Protein AF-A0A2M7PTM1-F1 (afdb_monomer_lite)

Secondary struc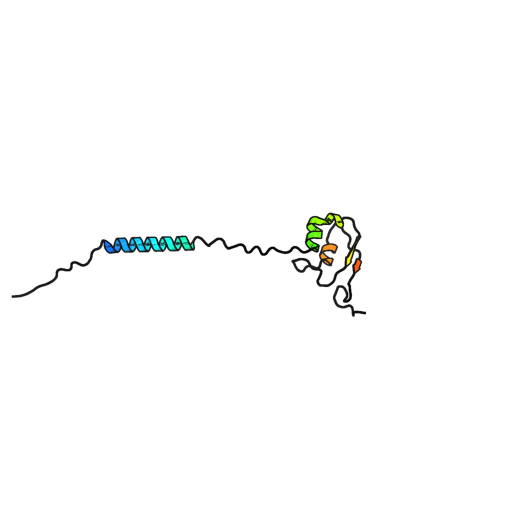ture (DSSP, 8-state):
------------TTHHHHHHHHHHHHHHHHHHHHHS----------PPPPHHHHHHHH-GGGTTT-EEEEE--TT-B-TTS-BHHHHHHH-TT-EEEEEE-SSS-SSS-SPP-

Radius of gyration: 37.97 Å; chains: 1; bounding box: 59×20×124 Å

pLDDT: mean 80.6, std 16.78, range [40.03, 97.44]

Sequence (113 aa):
MINRINYRPWLNPGKNKEKTRRIFCLLALVVVILAFPAAGTCNATAAIKLGNEVLLESYYHLIEGKKVGLVTNQTGVNSRGISFIDILAVTEGTKLVALYAPEHGIDGTARGG

Organism: NCBI:txid1805029

InterPro domains:
  IPR008302 Peptidoglycan beta-N-acetylmuramidase NamZ [PTHR42915] (23-110)
  IPR048502 Peptidoglycan beta-N-acetylmuramidase NamZ, N-terminal [PF07075] (68-111)

Structure (mmCIF, N/CA/C/O backbone):
data_AF-A0A2M7PTM1-F1
#
_entry.id   AF-A0A2M7PTM1-F1
#
loop_
_atom_site.group_PDB
_atom_site.id
_atom_site.type_symbol
_atom_site.label_atom_id
_atom_site.label_alt_id
_atom_site.label_comp_id
_atom_site.label_asym_id
_atom_site.label_entity_id
_atom_site.label_seq_id
_atom_site.pdbx_PDB_ins_code
_atom_site.Cartn_x
_atom_site.Cartn_y
_atom_site.Cartn_z
_atom_site.occupancy
_atom_site.B_iso_or_equiv
_atom_site.auth_seq_id
_atom_site.auth_comp_id
_atom_site.auth_asym_id
_atom_site.auth_atom_id
_atom_site.pdbx_PDB_model_num
ATOM 1 N N . MET A 1 1 ? 42.646 -0.655 99.606 1.00 42.84 1 MET A N 1
ATOM 2 C CA . MET A 1 1 ? 43.445 -0.886 98.386 1.00 42.84 1 MET A CA 1
ATOM 3 C C . MET A 1 1 ? 42.467 -1.148 97.239 1.00 42.84 1 MET A C 1
ATOM 5 O O . MET A 1 1 ? 41.787 -2.153 97.311 1.00 42.84 1 MET A O 1
ATOM 9 N N . ILE A 1 2 ? 42.328 -0.172 96.318 1.00 51.75 2 ILE A N 1
ATOM 10 C CA . ILE A 1 2 ? 42.077 -0.265 94.852 1.00 51.75 2 ILE A CA 1
ATOM 11 C C . ILE A 1 2 ? 40.931 -1.224 94.404 1.00 51.75 2 ILE A C 1
ATOM 13 O O . ILE A 1 2 ? 40.986 -2.408 94.678 1.00 51.75 2 ILE A O 1
ATOM 17 N N . ASN A 1 3 ? 39.887 -0.833 93.655 1.00 40.03 3 ASN A N 1
ATOM 18 C CA . ASN A 1 3 ? 39.985 -0.360 92.269 1.00 40.03 3 ASN A CA 1
ATOM 19 C C . ASN A 1 3 ? 38.624 0.109 91.695 1.00 40.03 3 ASN A C 1
ATOM 21 O O . ASN A 1 3 ? 37.577 -0.421 92.061 1.00 40.03 3 ASN A O 1
ATOM 25 N N . ARG A 1 4 ? 38.682 1.044 90.727 1.00 65.69 4 ARG A N 1
ATOM 26 C CA . ARG A 1 4 ? 37.636 1.367 89.721 1.00 65.69 4 ARG A CA 1
ATOM 27 C C . ARG A 1 4 ? 37.169 0.065 89.031 1.00 65.69 4 ARG A C 1
ATOM 29 O O . ARG A 1 4 ? 37.875 -0.929 89.128 1.00 65.69 4 ARG A O 1
ATOM 36 N N . ILE A 1 5 ? 36.036 -0.065 88.327 1.00 60.38 5 ILE A N 1
ATOM 37 C CA . ILE A 1 5 ? 35.598 0.464 87.003 1.00 60.38 5 ILE A CA 1
ATOM 38 C C . ILE A 1 5 ? 34.200 -0.197 86.792 1.00 60.38 5 ILE A C 1
ATOM 40 O O . ILE A 1 5 ? 34.033 -1.335 87.204 1.00 60.38 5 ILE A O 1
ATOM 44 N N . ASN A 1 6 ? 33.133 0.350 86.200 1.00 49.19 6 ASN A N 1
ATOM 45 C CA . ASN A 1 6 ? 33.005 0.844 84.829 1.00 49.19 6 ASN A CA 1
ATOM 46 C C . ASN A 1 6 ? 31.548 1.344 84.636 1.00 49.19 6 ASN A C 1
ATOM 48 O O . ASN A 1 6 ? 30.623 0.542 84.511 1.00 49.19 6 ASN A O 1
ATOM 52 N N . TYR A 1 7 ? 31.324 2.657 84.592 1.00 53.34 7 TYR A N 1
ATOM 53 C CA . TYR A 1 7 ? 30.070 3.208 84.069 1.00 53.34 7 TYR A CA 1
ATOM 54 C C . TYR A 1 7 ? 30.117 3.109 82.536 1.00 53.34 7 TYR A C 1
ATOM 56 O O . TYR A 1 7 ? 30.994 3.707 81.916 1.00 53.34 7 TYR A O 1
ATOM 64 N N . ARG A 1 8 ? 29.190 2.374 81.905 1.00 61.69 8 ARG A N 1
ATOM 65 C CA . ARG A 1 8 ? 29.013 2.360 80.437 1.00 61.69 8 ARG A CA 1
ATOM 66 C C . ARG A 1 8 ? 27.684 3.023 80.034 1.00 61.69 8 ARG A C 1
ATOM 68 O O . ARG A 1 8 ? 26.682 2.323 79.927 1.00 61.69 8 ARG A O 1
ATOM 75 N N . PRO A 1 9 ? 27.644 4.344 79.766 1.00 58.00 9 PRO A N 1
ATOM 76 C CA . PRO A 1 9 ? 26.401 5.060 79.466 1.00 58.00 9 PRO A CA 1
ATOM 77 C C . PRO A 1 9 ? 26.089 5.172 77.959 1.00 58.00 9 PRO A C 1
ATOM 79 O O . PRO A 1 9 ? 25.642 6.219 77.503 1.00 58.00 9 PRO A O 1
ATOM 82 N N . TRP A 1 10 ? 26.333 4.131 77.149 1.00 62.84 10 TRP A N 1
ATOM 83 C CA . TRP A 1 10 ? 26.278 4.286 75.679 1.00 62.84 10 TRP A CA 1
ATOM 84 C C . TRP A 1 10 ? 25.683 3.118 74.889 1.00 62.84 10 TRP A C 1
ATOM 86 O O . TRP A 1 10 ? 26.154 2.789 73.805 1.00 62.84 10 TRP A O 1
ATOM 96 N N . LEU A 1 11 ? 24.582 2.541 75.360 1.00 61.09 11 LEU A N 1
ATOM 97 C CA . LEU A 1 11 ? 23.672 1.798 74.487 1.00 61.09 11 LEU A CA 1
ATOM 98 C C . LEU A 1 11 ? 22.279 2.365 74.712 1.00 61.09 11 LEU A C 1
ATOM 100 O O . LEU A 1 11 ? 21.579 1.941 75.617 1.00 61.09 11 LEU A O 1
ATOM 104 N N . ASN A 1 12 ? 21.912 3.386 73.934 1.00 58.12 12 ASN A N 1
ATOM 105 C CA . ASN A 1 12 ? 20.543 3.892 73.879 1.00 58.12 12 ASN A CA 1
ATOM 106 C C . ASN A 1 12 ? 19.777 3.055 72.834 1.00 58.12 12 ASN A C 1
ATOM 108 O O . ASN A 1 12 ? 19.891 3.336 71.634 1.00 58.12 12 ASN A O 1
ATOM 112 N N . PRO A 1 13 ? 19.001 2.037 73.256 1.00 59.50 13 PRO A N 1
ATOM 113 C CA . PRO A 1 13 ? 18.286 1.130 72.365 1.00 59.50 13 PRO A CA 1
ATOM 114 C C . PRO A 1 13 ? 17.047 1.786 71.738 1.00 59.50 13 PRO A C 1
ATOM 116 O O . PRO A 1 13 ? 16.234 1.090 71.147 1.00 59.50 13 PRO A O 1
ATOM 119 N N . GLY A 1 14 ? 16.832 3.095 71.909 1.00 59.56 14 GLY A N 1
ATOM 120 C CA . GLY A 1 14 ? 15.774 3.845 71.229 1.00 59.56 14 GLY A CA 1
ATOM 121 C C . GLY A 1 14 ? 16.209 4.377 69.860 1.00 59.56 14 GLY A C 1
ATOM 122 O O . GLY A 1 14 ? 15.410 4.404 68.927 1.00 59.56 14 GLY A O 1
ATOM 123 N N . LYS A 1 15 ? 17.494 4.735 69.701 1.00 60.62 15 LYS A N 1
ATOM 124 C CA . LYS A 1 15 ? 18.022 5.337 68.458 1.00 60.62 15 LYS A CA 1
ATOM 125 C C . LYS A 1 15 ? 18.118 4.347 67.292 1.00 60.62 15 LYS A C 1
ATOM 127 O O . LYS A 1 15 ? 18.069 4.756 66.135 1.00 60.62 15 LYS A O 1
ATOM 132 N N . ASN A 1 16 ? 18.276 3.054 67.576 1.00 62.62 16 ASN A N 1
ATOM 133 C CA . ASN A 1 16 ? 18.351 2.009 66.549 1.00 62.62 16 ASN A CA 1
ATOM 134 C C . ASN A 1 16 ? 16.969 1.716 65.936 1.00 62.62 16 ASN A C 1
ATOM 136 O O . ASN A 1 16 ? 16.875 1.599 64.721 1.00 62.62 16 ASN A O 1
ATOM 140 N N . LYS A 1 17 ? 15.894 1.721 66.735 1.00 67.75 17 LYS A N 1
ATOM 141 C CA . LYS A 1 17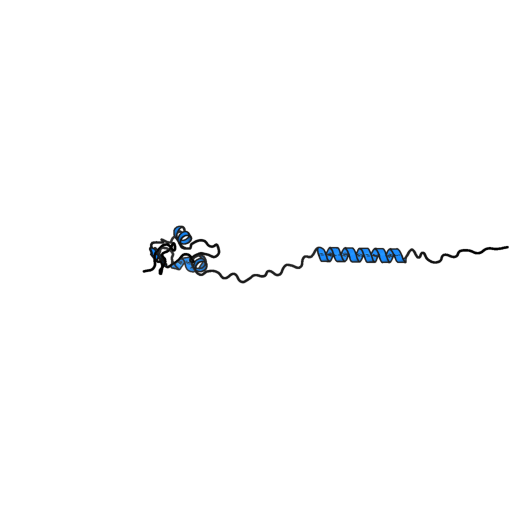 ? 14.519 1.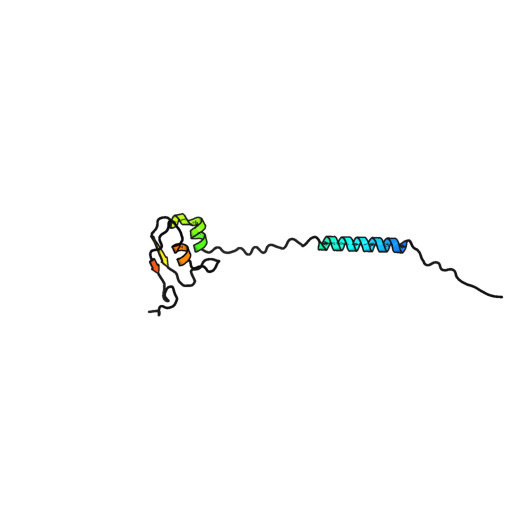474 66.272 1.00 67.75 17 LYS A CA 1
ATOM 142 C C . LYS A 1 17 ? 14.063 2.537 65.275 1.00 67.75 17 LYS A C 1
ATOM 144 O O . LYS A 1 17 ? 13.422 2.220 64.280 1.00 67.75 17 LYS A O 1
ATOM 149 N N . GLU A 1 18 ? 14.429 3.795 65.514 1.00 74.00 18 GLU A N 1
ATOM 150 C CA . GLU A 1 18 ? 14.106 4.902 64.612 1.00 74.00 18 GLU A CA 1
ATOM 151 C C . GLU A 1 18 ? 14.901 4.829 63.299 1.00 74.00 18 GLU A C 1
ATOM 153 O O . GLU A 1 18 ? 14.333 5.021 62.226 1.00 74.00 18 GLU A O 1
ATOM 158 N N . LYS A 1 19 ? 16.191 4.467 63.358 1.00 73.94 19 LYS A N 1
ATOM 159 C CA . LYS A 1 19 ? 17.007 4.224 62.156 1.00 73.94 19 LYS A CA 1
ATOM 160 C C . LYS A 1 19 ? 16.463 3.063 61.324 1.00 73.94 19 LYS A C 1
ATOM 162 O O . LYS A 1 19 ? 16.328 3.214 60.115 1.00 73.94 19 LYS A O 1
ATOM 167 N N . THR A 1 20 ? 16.091 1.949 61.955 1.00 80.06 20 THR A N 1
ATOM 168 C CA . THR A 1 20 ? 15.498 0.792 61.268 1.00 80.06 20 THR A CA 1
ATOM 169 C C . THR A 1 20 ? 14.172 1.153 60.600 1.00 80.06 20 THR A C 1
ATOM 171 O O . THR A 1 20 ? 13.960 0.791 59.447 1.00 80.06 20 THR A O 1
ATOM 174 N N . ARG A 1 21 ? 13.314 1.940 61.267 1.00 81.88 21 ARG A N 1
ATOM 175 C CA . ARG A 1 21 ? 12.061 2.445 60.677 1.00 81.88 21 ARG A CA 1
ATOM 176 C C . ARG A 1 21 ? 12.315 3.347 59.471 1.00 81.88 21 ARG A C 1
ATOM 178 O O . ARG A 1 21 ? 11.659 3.184 58.453 1.00 81.88 21 ARG A O 1
ATOM 185 N N . ARG A 1 22 ? 13.290 4.257 59.556 1.00 83.25 22 ARG A N 1
ATOM 186 C CA . ARG A 1 22 ? 13.666 5.141 58.440 1.00 83.25 22 ARG A CA 1
ATOM 187 C C . ARG A 1 22 ? 14.213 4.354 57.247 1.00 83.25 22 ARG A C 1
ATOM 189 O O . ARG A 1 22 ? 13.811 4.626 56.124 1.00 83.25 22 ARG A O 1
ATOM 196 N N . ILE A 1 23 ? 15.069 3.358 57.487 1.00 87.19 23 ILE A N 1
ATOM 197 C CA . ILE A 1 23 ? 15.600 2.474 56.436 1.00 87.19 23 ILE A CA 1
ATOM 198 C C . ILE A 1 23 ? 14.462 1.700 55.766 1.00 87.19 23 ILE A C 1
ATOM 200 O O . ILE A 1 23 ? 14.397 1.654 54.544 1.00 87.19 23 ILE A O 1
ATOM 204 N N . PHE A 1 24 ? 13.528 1.156 56.549 1.00 87.19 24 PHE A N 1
ATOM 205 C CA . PHE A 1 24 ? 12.373 0.443 56.009 1.00 87.19 24 PHE A CA 1
ATOM 206 C C . PHE A 1 24 ? 11.471 1.356 55.164 1.00 87.19 24 PHE A C 1
ATOM 208 O O . PHE A 1 24 ? 11.074 0.975 54.067 1.00 87.19 24 PHE A O 1
ATOM 215 N N . CYS A 1 25 ? 11.211 2.588 55.618 1.00 85.62 25 CYS A N 1
ATOM 216 C CA . CYS A 1 25 ? 10.450 3.572 54.845 1.00 85.62 25 CYS A CA 1
ATOM 217 C C . CYS A 1 25 ? 11.152 3.967 53.537 1.00 85.62 25 CYS A C 1
ATOM 219 O O . CYS A 1 25 ? 10.492 4.089 52.511 1.00 85.62 25 CYS A O 1
ATOM 221 N N . LEU A 1 26 ? 12.477 4.151 53.553 1.00 88.94 26 LEU A N 1
ATOM 222 C CA . LEU A 1 26 ? 13.245 4.477 52.347 1.00 88.94 26 LEU A CA 1
ATOM 223 C C . LEU A 1 26 ? 13.261 3.312 51.353 1.00 88.94 26 LEU A C 1
ATOM 225 O O . LEU A 1 26 ? 13.090 3.535 50.160 1.00 88.94 26 LEU A O 1
ATOM 229 N N . LEU A 1 27 ? 13.402 2.074 51.833 1.00 89.25 27 LEU A N 1
ATOM 230 C CA . LEU A 1 27 ? 13.319 0.885 50.983 1.00 89.25 27 LEU A CA 1
ATOM 231 C C . LEU A 1 27 ? 11.926 0.732 50.365 1.00 89.25 27 LEU A C 1
ATOM 233 O O . LEU A 1 27 ? 11.819 0.487 49.168 1.00 89.25 27 LEU A O 1
ATOM 237 N N . ALA A 1 28 ? 10.864 0.945 51.145 1.00 86.75 28 ALA A N 1
ATOM 238 C CA . ALA A 1 28 ? 9.497 0.927 50.631 1.00 86.75 28 ALA A CA 1
ATOM 239 C C . ALA A 1 28 ? 9.274 2.014 49.564 1.00 86.75 28 ALA A C 1
ATOM 241 O O . ALA A 1 28 ? 8.676 1.740 48.528 1.00 86.75 28 ALA A O 1
ATOM 242 N N . LEU A 1 29 ? 9.808 3.222 49.770 1.00 86.25 29 LEU A N 1
ATOM 243 C CA . LEU A 1 29 ? 9.723 4.318 48.803 1.00 86.25 29 LEU A CA 1
ATOM 244 C C . LEU A 1 29 ? 10.455 3.992 47.489 1.00 86.25 29 LEU A C 1
ATOM 246 O O . LEU A 1 29 ? 9.928 4.254 46.412 1.00 86.25 29 LEU A O 1
ATOM 250 N N . VAL A 1 30 ? 11.638 3.377 47.563 1.00 86.75 30 VAL A N 1
ATOM 251 C CA . VAL A 1 30 ? 12.391 2.935 46.377 1.00 86.75 30 VAL A CA 1
ATOM 252 C C . VAL A 1 30 ? 11.631 1.848 45.612 1.00 86.75 30 VAL A C 1
ATOM 254 O O . VAL A 1 30 ? 11.546 1.918 44.390 1.00 86.75 30 VAL A O 1
ATOM 257 N N . VAL A 1 31 ? 11.020 0.883 46.309 1.00 87.31 31 VAL A N 1
ATOM 258 C CA . VAL A 1 31 ? 10.183 -0.154 45.678 1.00 87.31 31 VAL A CA 1
ATOM 259 C C . VAL A 1 31 ? 8.977 0.461 44.966 1.00 87.31 31 VAL A C 1
ATOM 261 O O . VAL A 1 31 ? 8.662 0.054 43.852 1.00 87.31 31 VAL A O 1
ATOM 264 N N . VAL A 1 32 ? 8.339 1.475 45.561 1.00 84.38 32 VAL A N 1
ATOM 265 C CA . VAL A 1 32 ? 7.234 2.204 44.921 1.00 84.38 32 VAL A CA 1
ATOM 266 C C . VAL A 1 32 ? 7.712 2.910 43.652 1.00 84.38 32 VAL A C 1
ATOM 268 O O . VAL A 1 32 ? 7.070 2.775 42.620 1.00 84.38 32 VAL A O 1
ATOM 271 N N . ILE A 1 33 ? 8.859 3.594 43.680 1.00 79.88 33 ILE A N 1
ATOM 272 C CA . ILE A 1 33 ? 9.405 4.285 42.497 1.00 79.88 33 ILE A CA 1
ATOM 273 C C . ILE A 1 33 ? 9.746 3.294 41.369 1.00 79.88 33 ILE A C 1
ATOM 275 O O . ILE A 1 33 ? 9.510 3.597 40.204 1.00 79.88 33 ILE A O 1
ATOM 279 N N . LEU A 1 34 ? 10.245 2.097 41.697 1.00 79.06 34 LEU A N 1
ATOM 280 C CA . LEU A 1 34 ? 10.537 1.051 40.707 1.00 79.06 34 LEU A CA 1
ATOM 281 C C . LEU A 1 34 ? 9.278 0.365 40.146 1.00 79.06 34 LEU A C 1
ATOM 283 O O . LEU A 1 34 ? 9.328 -0.180 39.046 1.00 79.06 34 LEU A O 1
ATOM 287 N N . ALA A 1 35 ? 8.158 0.386 40.873 1.00 80.75 35 ALA A N 1
ATOM 288 C CA . ALA A 1 35 ? 6.897 -0.219 40.439 1.00 80.75 35 ALA A CA 1
ATOM 289 C C . ALA A 1 35 ? 6.108 0.646 39.438 1.00 80.75 35 ALA A C 1
ATOM 291 O O . ALA A 1 35 ? 5.176 0.147 38.808 1.00 80.75 35 ALA A O 1
ATOM 292 N N . PHE A 1 36 ? 6.479 1.918 39.265 1.00 77.75 36 PHE A N 1
ATOM 293 C CA . PHE A 1 36 ? 5.888 2.813 38.271 1.00 77.75 36 PHE A CA 1
ATOM 294 C C . PHE A 1 36 ? 6.894 3.073 37.145 1.00 77.75 36 PHE A C 1
ATOM 296 O O . PHE A 1 36 ? 7.641 4.053 37.213 1.00 77.75 36 PHE A O 1
ATOM 303 N N . PRO A 1 37 ? 6.940 2.238 36.086 1.00 69.69 37 PRO A N 1
ATOM 304 C CA . PRO A 1 37 ? 7.668 2.629 34.893 1.00 69.69 37 PRO A CA 1
ATOM 305 C C . PRO A 1 37 ? 6.995 3.901 34.372 1.00 69.69 37 PRO A C 1
ATOM 307 O O . PRO A 1 37 ? 5.779 3.927 34.169 1.00 69.69 37 PRO A O 1
ATOM 310 N N . ALA A 1 38 ? 7.769 4.976 34.209 1.00 69.62 38 ALA A N 1
ATOM 311 C CA . ALA A 1 38 ? 7.292 6.171 33.531 1.00 69.62 38 ALA A CA 1
ATOM 312 C C . ALA A 1 38 ? 6.691 5.724 32.197 1.00 69.62 38 ALA A C 1
ATOM 314 O O . ALA A 1 38 ? 7.374 5.056 31.417 1.00 69.62 38 ALA A O 1
ATOM 315 N N . ALA A 1 39 ? 5.402 6.010 31.988 1.00 67.31 39 ALA A N 1
ATOM 316 C CA . ALA A 1 39 ? 4.705 5.682 30.756 1.00 67.31 39 ALA A CA 1
ATOM 317 C C . ALA A 1 39 ? 5.573 6.164 29.591 1.00 67.31 39 ALA A C 1
ATOM 319 O O . ALA A 1 39 ? 5.828 7.362 29.458 1.00 67.31 39 ALA A O 1
ATOM 320 N N . GLY A 1 40 ? 6.114 5.207 28.833 1.00 64.50 40 GLY A N 1
ATOM 321 C CA . GLY A 1 40 ? 7.036 5.490 27.748 1.00 64.50 40 GLY A CA 1
ATOM 322 C C . GLY A 1 40 ? 6.402 6.517 26.826 1.00 64.50 40 GLY A C 1
ATOM 323 O O . GLY A 1 40 ? 5.248 6.370 26.421 1.00 64.50 40 GLY A O 1
ATOM 324 N N . THR A 1 41 ? 7.144 7.576 26.521 1.00 64.88 41 THR A N 1
ATOM 325 C CA . THR A 1 41 ? 6.767 8.515 25.473 1.00 64.88 41 THR A CA 1
ATOM 326 C C . THR A 1 41 ? 6.539 7.705 24.205 1.00 64.88 41 THR A C 1
ATOM 328 O O . THR A 1 41 ? 7.480 7.129 23.654 1.00 64.88 41 THR A O 1
ATOM 331 N N . CYS A 1 42 ? 5.287 7.616 23.761 1.00 63.50 42 CYS A N 1
ATOM 332 C CA . CYS A 1 42 ? 4.988 7.121 22.434 1.00 63.50 42 CYS A CA 1
ATOM 333 C C . CYS A 1 42 ? 5.576 8.139 21.455 1.00 63.50 42 CYS A C 1
ATOM 335 O O . CYS A 1 42 ? 4.980 9.171 21.164 1.00 63.50 42 CYS A O 1
ATOM 337 N N . ASN A 1 43 ? 6.782 7.866 20.960 1.00 63.88 43 ASN A N 1
ATOM 338 C CA . ASN A 1 43 ? 7.269 8.505 19.750 1.00 63.88 43 ASN A CA 1
ATOM 339 C C . ASN A 1 43 ? 6.427 7.951 18.601 1.00 63.88 43 ASN A C 1
ATOM 341 O O . ASN A 1 43 ? 6.846 7.048 17.883 1.00 63.88 43 ASN A O 1
ATOM 345 N N . ALA A 1 44 ? 5.203 8.459 18.466 1.00 65.06 44 ALA A N 1
ATOM 346 C CA . ALA A 1 44 ? 4.432 8.326 17.250 1.00 65.06 44 ALA A CA 1
ATOM 347 C C . ALA A 1 44 ? 5.122 9.211 16.210 1.00 65.06 44 ALA A C 1
ATOM 349 O O . ALA A 1 44 ? 4.739 10.357 15.983 1.00 65.06 44 ALA A O 1
ATOM 350 N N . THR A 1 45 ? 6.202 8.704 15.614 1.00 67.88 45 THR A N 1
ATOM 351 C CA . THR A 1 45 ? 6.656 9.200 14.320 1.00 67.88 45 THR A CA 1
ATOM 352 C C . THR A 1 45 ? 5.440 9.136 13.412 1.00 67.88 45 THR A C 1
ATOM 354 O O . THR A 1 45 ? 4.900 8.053 13.189 1.00 67.88 45 THR A O 1
ATOM 357 N N . ALA A 1 46 ? 4.950 10.296 12.972 1.00 69.62 46 ALA A N 1
ATOM 358 C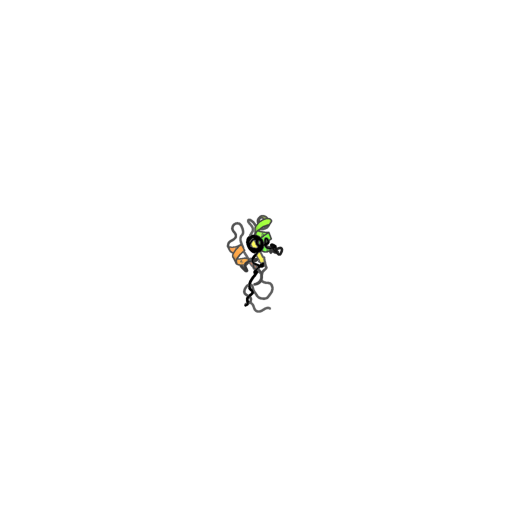 CA . ALA A 1 46 ? 3.809 10.372 12.075 1.00 69.62 46 ALA A CA 1
ATOM 359 C C . ALA A 1 46 ? 4.130 9.525 10.838 1.00 69.62 46 ALA A C 1
ATOM 361 O O . ALA A 1 46 ? 4.964 9.903 10.014 1.00 69.62 46 ALA A O 1
ATOM 362 N N . ALA A 1 47 ? 3.544 8.330 10.771 1.00 82.75 47 ALA A N 1
ATOM 363 C CA . ALA A 1 47 ? 3.796 7.401 9.690 1.00 82.75 47 ALA A CA 1
ATOM 364 C C . ALA A 1 47 ? 3.191 8.003 8.423 1.00 82.75 47 ALA A C 1
ATOM 366 O O . ALA A 1 47 ? 1.982 8.230 8.347 1.00 82.75 47 ALA A O 1
ATOM 367 N N . ILE A 1 48 ? 4.041 8.309 7.446 1.00 90.06 48 ILE A N 1
ATOM 368 C CA . ILE A 1 48 ? 3.577 8.760 6.140 1.00 90.06 48 ILE A CA 1
ATOM 369 C C . ILE A 1 48 ? 2.897 7.580 5.459 1.00 90.06 48 ILE A C 1
ATOM 371 O O . ILE A 1 48 ? 3.490 6.512 5.310 1.00 90.06 48 ILE A O 1
ATOM 375 N N . LYS A 1 49 ? 1.653 7.790 5.037 1.00 93.31 49 LYS A N 1
ATOM 376 C CA . LYS A 1 49 ? 0.907 6.819 4.247 1.00 93.31 49 LYS A CA 1
ATOM 377 C C . LYS A 1 49 ? 1.190 7.034 2.770 1.00 93.31 49 LYS A C 1
ATOM 379 O O . LYS A 1 49 ? 1.151 8.169 2.292 1.00 93.31 49 LYS A O 1
ATOM 384 N N . LEU A 1 50 ? 1.477 5.956 2.050 1.00 96.06 50 LEU A N 1
ATOM 385 C CA . LEU A 1 50 ? 1.801 6.048 0.633 1.00 96.06 50 LEU A CA 1
ATOM 386 C C . LEU A 1 50 ? 0.538 6.291 -0.200 1.00 96.06 50 LEU A C 1
ATOM 388 O O . LEU A 1 50 ? -0.564 5.872 0.156 1.00 96.06 50 LEU A O 1
ATOM 392 N N . GLY A 1 51 ? 0.697 6.951 -1.349 1.00 96.69 51 GLY A N 1
ATOM 393 C CA . GLY A 1 51 ? -0.431 7.283 -2.224 1.00 96.69 51 GLY A CA 1
ATOM 394 C C . GLY A 1 51 ? -1.195 6.054 -2.727 1.00 96.69 51 GLY A C 1
ATOM 395 O O . GLY A 1 51 ? -2.412 6.107 -2.869 1.00 96.69 51 GLY A O 1
ATOM 396 N N . ASN A 1 52 ? -0.509 4.929 -2.932 1.00 96.56 52 ASN A N 1
ATOM 397 C CA . ASN A 1 52 ? -1.129 3.666 -3.336 1.00 96.56 52 ASN A CA 1
ATOM 398 C C . ASN A 1 52 ? -2.007 3.045 -2.229 1.00 96.56 52 ASN A C 1
ATOM 400 O O . ASN A 1 52 ? -3.047 2.461 -2.521 1.00 96.56 52 ASN A O 1
ATOM 404 N N . GLU A 1 53 ? -1.639 3.220 -0.962 1.00 96.44 53 GLU A N 1
ATOM 405 C CA . GLU A 1 53 ? -2.428 2.784 0.194 1.00 96.44 53 GLU A CA 1
ATOM 406 C C . GLU A 1 53 ? -3.635 3.695 0.408 1.00 96.44 53 GLU A C 1
ATOM 408 O O . GLU A 1 53 ? -4.741 3.219 0.645 1.00 96.44 53 GLU A O 1
ATOM 413 N N . VAL A 1 54 ? -3.442 5.009 0.264 1.00 97.12 54 VAL A N 1
ATOM 414 C CA . VAL A 1 54 ? -4.537 5.988 0.298 1.00 97.12 54 VAL A CA 1
ATOM 415 C C . VAL A 1 54 ? -5.533 5.735 -0.840 1.00 97.12 54 VAL A C 1
ATOM 417 O O . VAL A 1 54 ? -6.742 5.816 -0.619 1.00 97.12 54 VAL A O 1
ATOM 420 N N . LEU A 1 55 ? -5.050 5.381 -2.036 1.00 97.31 55 LEU A N 1
ATOM 421 C CA . LEU A 1 55 ? -5.895 5.041 -3.180 1.00 97.31 55 LEU A CA 1
ATOM 422 C C . LEU A 1 55 ? -6.822 3.866 -2.863 1.00 97.31 55 LEU A C 1
ATOM 424 O O . LEU A 1 55 ? -8.021 3.974 -3.090 1.00 97.31 55 LEU A O 1
ATOM 428 N N . LEU A 1 56 ? -6.289 2.770 -2.321 1.00 95.88 56 LEU A N 1
ATOM 429 C CA . LEU A 1 56 ? -7.091 1.583 -2.015 1.00 95.88 56 LEU A CA 1
ATOM 430 C C . LEU A 1 56 ? -7.999 1.759 -0.797 1.00 95.88 56 LEU A C 1
ATOM 432 O O . LEU A 1 56 ? -9.057 1.144 -0.741 1.00 95.88 56 LEU A O 1
ATOM 436 N N . GLU A 1 57 ? -7.612 2.586 0.172 1.00 95.81 57 GLU A N 1
ATOM 437 C CA . GLU A 1 57 ? -8.402 2.768 1.390 1.00 95.81 57 GLU A CA 1
ATOM 438 C C . GLU A 1 57 ? -9.520 3.799 1.239 1.00 95.81 57 GLU A C 1
ATOM 440 O O . GLU A 1 57 ? -10.646 3.562 1.663 1.00 95.81 57 GLU A O 1
ATOM 445 N N . SER A 1 58 ? -9.213 4.968 0.676 1.00 97.44 58 SER A N 1
ATOM 446 C CA . SER A 1 58 ? -10.127 6.120 0.691 1.00 97.44 58 SER A CA 1
ATOM 447 C C . SER A 1 58 ? -10.679 6.462 -0.689 1.00 97.44 58 SER A C 1
ATOM 449 O O . SER A 1 58 ? -11.755 7.048 -0.800 1.00 97.44 58 SER A O 1
ATOM 451 N N . TYR A 1 59 ? -9.969 6.081 -1.751 1.00 97.38 59 TYR A N 1
ATOM 452 C CA . TYR A 1 59 ? -10.299 6.472 -3.121 1.00 97.38 59 TYR A CA 1
ATOM 453 C C . TYR A 1 59 ? -10.528 5.284 -4.054 1.00 97.38 59 TYR A C 1
ATOM 455 O O . TYR A 1 59 ? -10.438 5.424 -5.272 1.00 97.38 59 TYR A O 1
ATOM 463 N N . TYR A 1 60 ? -10.873 4.120 -3.501 1.00 97.25 60 TYR A N 1
ATOM 464 C CA . TYR A 1 60 ? -11.086 2.906 -4.285 1.00 97.25 60 TYR A CA 1
ATOM 465 C C . TYR A 1 60 ? -12.170 3.090 -5.361 1.00 97.25 60 TYR A C 1
ATOM 467 O O . TYR A 1 60 ? -12.018 2.638 -6.496 1.00 97.25 60 TYR A O 1
ATOM 475 N N . HIS A 1 61 ? -13.203 3.876 -5.050 1.00 97.12 61 HIS A N 1
ATOM 476 C CA . HIS A 1 61 ? -14.265 4.274 -5.978 1.00 97.12 61 HIS A CA 1
ATOM 477 C C . HIS A 1 61 ? -13.750 4.932 -7.277 1.00 97.12 61 HIS A C 1
ATOM 479 O O . HIS A 1 61 ? -14.445 4.930 -8.291 1.00 97.12 61 HIS A O 1
ATOM 485 N N . LEU A 1 62 ? -12.531 5.491 -7.287 1.00 96.69 62 LEU A N 1
ATOM 486 C CA . LEU A 1 62 ? -11.924 6.054 -8.497 1.00 96.69 62 LEU A CA 1
ATOM 487 C C . LEU A 1 62 ? -11.513 4.981 -9.510 1.00 96.69 62 LEU A C 1
ATOM 489 O O . LEU A 1 62 ? -11.410 5.286 -10.698 1.00 96.69 62 LEU A O 1
ATOM 493 N N . ILE A 1 63 ? -11.275 3.746 -9.065 1.00 96.75 63 ILE A N 1
ATOM 494 C CA . ILE A 1 63 ? -10.808 2.632 -9.902 1.00 96.75 63 ILE A CA 1
ATOM 495 C C . ILE A 1 63 ? -11.790 1.454 -9.956 1.00 96.75 63 ILE A C 1
ATOM 497 O O . ILE A 1 63 ? -11.645 0.590 -10.822 1.00 96.75 63 ILE A O 1
ATOM 501 N N . GLU A 1 64 ? -12.814 1.442 -9.103 1.00 97.38 64 GLU A N 1
ATOM 502 C CA . GLU A 1 64 ? -13.867 0.424 -9.077 1.00 97.38 64 GLU A CA 1
ATOM 503 C C . GLU A 1 64 ? -14.582 0.279 -10.434 1.00 97.38 64 GLU A C 1
ATOM 505 O O . GLU A 1 64 ? -14.957 1.250 -11.098 1.00 97.38 64 GLU A O 1
ATOM 510 N N . GLY A 1 65 ? -14.735 -0.968 -10.880 1.00 97.00 65 GLY A N 1
ATOM 511 C CA . GLY A 1 65 ? -15.319 -1.356 -12.162 1.00 97.00 65 GLY A CA 1
ATOM 512 C C . GLY A 1 65 ? -14.463 -1.017 -13.386 1.00 97.00 65 GLY A C 1
ATOM 513 O O . GLY A 1 65 ? -14.906 -1.234 -14.517 1.00 97.00 65 GLY A O 1
ATOM 514 N N . LYS A 1 66 ? -13.248 -0.474 -13.209 1.00 97.00 66 LYS A N 1
ATOM 515 C CA . LYS A 1 66 ? -12.417 0.006 -14.322 1.00 97.00 66 LYS A CA 1
ATOM 516 C C . LYS A 1 66 ? -11.365 -1.006 -14.759 1.00 97.00 66 LYS A C 1
ATOM 518 O O . LYS A 1 66 ? -10.853 -1.819 -13.988 1.00 97.00 66 LYS A O 1
ATOM 523 N N . LYS A 1 67 ? -11.004 -0.893 -16.038 1.00 97.06 67 LYS A N 1
ATOM 524 C CA . LYS A 1 67 ? -9.781 -1.470 -16.597 1.00 97.06 67 LYS A CA 1
ATOM 525 C C . LYS A 1 67 ? -8.638 -0.491 -16.334 1.00 97.06 67 LYS A C 1
ATOM 527 O O . LYS A 1 67 ? -8.655 0.614 -16.868 1.00 97.06 67 LYS A O 1
ATOM 532 N N . VAL A 1 68 ? -7.684 -0.882 -15.502 1.00 96.56 68 VAL A N 1
ATOM 533 C CA . VAL A 1 68 ? -6.597 -0.027 -15.018 1.00 96.56 68 VAL A CA 1
ATOM 534 C C . VAL A 1 68 ? -5.306 -0.370 -15.755 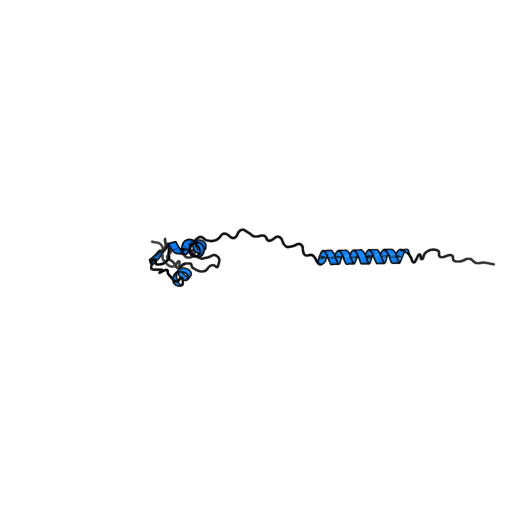1.00 96.56 68 VAL A C 1
ATOM 536 O O . VAL A 1 68 ? -4.916 -1.535 -15.828 1.00 96.56 68 VAL A O 1
ATOM 539 N N . GLY A 1 69 ? -4.643 0.645 -16.304 1.00 96.25 69 GLY A N 1
ATOM 540 C CA . GLY A 1 69 ? -3.247 0.563 -16.724 1.00 96.25 69 GLY A CA 1
ATOM 541 C C . GLY A 1 69 ? -2.361 1.175 -15.644 1.00 96.25 69 GLY A C 1
ATOM 542 O O . GLY A 1 69 ? -2.625 2.297 -15.217 1.00 96.25 69 GLY A O 1
ATOM 543 N N . LEU A 1 70 ? -1.338 0.452 -15.189 1.00 95.50 70 LEU A N 1
ATOM 544 C CA . LEU A 1 70 ? -0.432 0.922 -14.143 1.00 95.50 70 LEU A CA 1
ATOM 545 C C . LEU A 1 70 ? 0.911 1.334 -14.751 1.00 95.50 70 LEU A C 1
ATOM 547 O O . LEU A 1 70 ? 1.600 0.516 -15.357 1.00 95.50 70 LEU A O 1
ATOM 551 N N . VAL A 1 71 ? 1.292 2.595 -14.550 1.00 93.62 71 VAL A N 1
ATOM 552 C CA . VAL A 1 71 ? 2.649 3.084 -14.823 1.00 93.62 71 VAL A CA 1
ATOM 553 C C . VAL A 1 71 ? 3.482 2.888 -13.561 1.00 93.62 71 VAL A C 1
ATOM 555 O O . VAL A 1 71 ? 3.147 3.451 -12.519 1.00 93.62 71 VAL A O 1
ATOM 558 N N . THR A 1 72 ? 4.524 2.059 -13.610 1.00 92.50 72 THR A N 1
ATOM 559 C CA . THR A 1 72 ? 5.315 1.730 -12.416 1.00 92.50 72 THR A CA 1
ATOM 560 C C . THR A 1 72 ? 6.719 1.213 -12.743 1.00 92.50 72 THR A C 1
ATOM 562 O O . THR A 1 72 ? 7.078 1.013 -13.901 1.00 92.50 72 THR A O 1
ATOM 565 N N . ASN A 1 73 ? 7.523 1.020 -11.702 1.00 90.44 73 ASN A N 1
ATOM 566 C CA . ASN A 1 73 ? 8.841 0.394 -11.728 1.00 90.44 73 ASN A CA 1
ATOM 567 C C . ASN A 1 73 ? 9.027 -0.440 -10.441 1.00 90.44 73 ASN A C 1
ATOM 569 O O . ASN A 1 73 ? 8.110 -0.547 -9.626 1.00 90.44 73 ASN A O 1
ATOM 573 N N . GLN A 1 74 ? 10.225 -0.976 -10.209 1.00 88.38 74 GLN A N 1
ATOM 574 C CA . GLN A 1 74 ? 10.543 -1.797 -9.035 1.00 88.38 74 GLN A CA 1
ATOM 575 C C . GLN A 1 74 ? 10.344 -1.094 -7.676 1.00 88.38 74 GLN A C 1
ATOM 577 O O . GLN A 1 74 ? 10.259 -1.759 -6.649 1.00 88.38 74 GLN A O 1
ATOM 582 N N . THR A 1 75 ? 10.269 0.241 -7.645 1.00 91.31 75 THR A N 1
ATOM 583 C CA . THR A 1 75 ? 10.027 1.014 -6.410 1.00 91.31 75 THR A CA 1
ATOM 584 C C . THR A 1 75 ? 8.542 1.165 -6.077 1.00 91.31 75 THR A C 1
ATOM 586 O O . THR A 1 75 ? 8.202 1.651 -5.001 1.00 91.31 75 THR A O 1
ATOM 589 N N . GLY A 1 76 ? 7.648 0.739 -6.977 1.00 93.75 76 GLY A N 1
ATOM 590 C CA . GLY A 1 76 ? 6.197 0.795 -6.819 1.00 93.75 76 GLY A CA 1
ATOM 591 C C . GLY A 1 76 ? 5.655 -0.230 -5.823 1.00 93.75 76 GLY A C 1
ATOM 592 O O . GLY A 1 76 ? 4.887 -1.113 -6.200 1.00 93.75 76 GLY A O 1
ATOM 593 N N . VAL A 1 77 ? 6.037 -0.106 -4.554 1.00 96.19 77 VAL A N 1
ATOM 594 C CA . VAL A 1 77 ? 5.640 -0.993 -3.453 1.00 96.19 77 VAL A CA 1
ATOM 595 C C . VAL A 1 77 ? 4.814 -0.248 -2.394 1.00 96.19 77 VAL A C 1
ATOM 597 O O . VAL A 1 77 ? 4.801 0.982 -2.349 1.00 96.19 77 VAL A O 1
ATOM 600 N N . ASN A 1 78 ? 4.072 -0.968 -1.549 1.00 96.00 78 ASN A N 1
ATOM 601 C CA . ASN A 1 78 ? 3.419 -0.388 -0.363 1.00 96.00 78 ASN A CA 1
ATOM 602 C C . ASN A 1 78 ? 4.400 -0.260 0.825 1.00 96.00 78 ASN A C 1
ATOM 604 O O . ASN A 1 78 ? 5.571 -0.623 0.713 1.00 96.00 78 ASN A O 1
ATOM 608 N N . SER A 1 79 ? 3.926 0.198 1.992 1.00 95.06 79 SER A N 1
ATOM 609 C CA . SER A 1 79 ? 4.757 0.335 3.205 1.00 95.06 79 SER A CA 1
ATOM 610 C C . SER A 1 79 ? 5.366 -0.986 3.698 1.00 95.06 79 SER A C 1
ATOM 612 O O . SER A 1 79 ? 6.334 -0.981 4.455 1.00 95.06 79 SER A O 1
ATOM 614 N N . ARG A 1 80 ? 4.825 -2.126 3.246 1.00 94.56 80 ARG A N 1
ATOM 615 C CA . ARG A 1 80 ? 5.317 -3.480 3.537 1.00 94.56 80 ARG A CA 1
ATOM 616 C C . ARG A 1 80 ? 6.291 -4.010 2.480 1.00 94.56 80 ARG A C 1
ATOM 618 O O . ARG A 1 80 ? 6.692 -5.165 2.567 1.00 94.56 80 ARG A O 1
ATOM 625 N N . GLY A 1 81 ? 6.644 -3.210 1.475 1.00 95.25 81 GLY A N 1
ATOM 626 C CA . GLY A 1 81 ? 7.513 -3.636 0.377 1.00 95.25 81 GLY A CA 1
ATOM 627 C C . GLY A 1 81 ? 6.837 -4.570 -0.632 1.00 95.25 81 GLY A C 1
ATOM 628 O O . GLY A 1 81 ? 7.521 -5.176 -1.449 1.00 95.25 81 GLY A O 1
ATOM 629 N N . ILE A 1 82 ? 5.507 -4.698 -0.598 1.00 95.81 82 ILE A N 1
ATOM 630 C CA . ILE A 1 82 ? 4.757 -5.540 -1.538 1.00 95.81 82 ILE A CA 1
ATOM 631 C C . ILE A 1 82 ? 4.493 -4.744 -2.814 1.00 95.81 82 ILE A C 1
ATOM 633 O O . ILE A 1 82 ? 4.005 -3.613 -2.736 1.00 95.81 82 ILE A O 1
ATOM 637 N N . SER A 1 83 ? 4.774 -5.347 -3.971 1.00 95.81 83 SER A N 1
ATOM 638 C CA . SER A 1 83 ? 4.532 -4.751 -5.286 1.00 95.81 83 SER A CA 1
ATOM 639 C C . SER A 1 83 ? 3.076 -4.334 -5.457 1.00 95.81 83 SER A C 1
ATOM 641 O O . SER A 1 83 ? 2.147 -5.101 -5.199 1.00 95.81 83 SER A O 1
ATOM 643 N N . PHE A 1 84 ? 2.864 -3.115 -5.947 1.00 96.50 84 PHE A N 1
ATOM 644 C CA . PHE A 1 84 ? 1.521 -2.628 -6.230 1.00 96.50 84 PHE A CA 1
ATOM 645 C C . PHE A 1 84 ? 0.871 -3.350 -7.418 1.00 96.50 84 PHE A C 1
ATOM 647 O O . PHE A 1 84 ? -0.354 -3.417 -7.489 1.00 96.50 84 PHE A O 1
ATOM 654 N N . ILE A 1 85 ? 1.680 -3.955 -8.297 1.00 95.56 85 ILE A N 1
ATOM 655 C CA . ILE A 1 85 ? 1.208 -4.854 -9.359 1.00 95.56 85 ILE A CA 1
ATOM 656 C C . ILE A 1 85 ? 0.467 -6.039 -8.734 1.00 95.56 85 ILE A C 1
ATOM 658 O O . ILE A 1 85 ? -0.679 -6.298 -9.094 1.00 95.56 85 ILE A O 1
ATOM 662 N N . ASP A 1 86 ? 1.093 -6.706 -7.761 1.00 95.44 86 ASP A N 1
ATOM 663 C CA . ASP A 1 86 ? 0.527 -7.888 -7.101 1.00 95.44 86 ASP A CA 1
ATOM 664 C C . ASP A 1 86 ? -0.734 -7.531 -6.317 1.00 95.44 86 ASP A C 1
ATOM 666 O O . ASP A 1 86 ? -1.724 -8.257 -6.351 1.00 95.44 86 ASP A O 1
ATOM 670 N N . ILE A 1 87 ? -0.723 -6.371 -5.655 1.00 96.25 87 ILE A N 1
ATOM 671 C CA . ILE A 1 87 ? -1.880 -5.873 -4.911 1.00 96.25 87 ILE A CA 1
ATOM 672 C C . ILE A 1 87 ? -3.060 -5.636 -5.858 1.00 96.25 87 ILE A C 1
ATOM 674 O O . ILE A 1 87 ? -4.154 -6.134 -5.597 1.00 96.25 87 ILE A O 1
ATOM 678 N N . LEU A 1 88 ? -2.863 -4.925 -6.973 1.00 95.88 88 LEU A N 1
ATOM 679 C CA . LEU A 1 88 ? -3.935 -4.686 -7.944 1.00 95.88 88 LEU A CA 1
ATOM 680 C C . LEU A 1 88 ? -4.391 -5.968 -8.651 1.00 95.88 88 LEU A C 1
ATOM 682 O O . LEU A 1 88 ? -5.564 -6.071 -8.998 1.00 95.88 88 LEU A O 1
ATOM 686 N N . ALA A 1 89 ? -3.507 -6.950 -8.842 1.00 94.00 89 ALA A N 1
ATOM 687 C CA . ALA A 1 89 ? -3.861 -8.230 -9.453 1.00 94.00 89 ALA A CA 1
ATOM 688 C C . ALA A 1 89 ? -4.867 -9.036 -8.612 1.00 94.00 89 ALA A C 1
ATOM 690 O O . ALA A 1 89 ? -5.690 -9.754 -9.178 1.00 94.00 89 ALA A O 1
ATOM 691 N N . VAL A 1 90 ? -4.822 -8.900 -7.281 1.00 94.75 90 VAL A N 1
ATOM 692 C CA . VAL A 1 90 ? -5.752 -9.569 -6.350 1.00 94.75 90 VAL A CA 1
ATOM 693 C C . VAL A 1 90 ? -6.876 -8.660 -5.847 1.00 94.75 90 VAL A C 1
ATOM 695 O O . VAL A 1 90 ? -7.740 -9.108 -5.098 1.00 94.75 90 VAL A O 1
ATOM 698 N N . THR A 1 91 ? -6.876 -7.381 -6.231 1.00 94.94 91 THR A N 1
ATOM 699 C CA . THR A 1 91 ? -7.902 -6.424 -5.810 1.00 94.94 91 THR A CA 1
ATOM 700 C C . THR A 1 91 ? -9.187 -6.667 -6.596 1.00 94.94 91 THR A C 1
ATOM 702 O O . THR A 1 91 ? -9.281 -6.340 -7.782 1.00 94.94 91 THR A O 1
ATOM 705 N N . GLU A 1 92 ? -10.196 -7.216 -5.919 1.00 94.19 92 GLU A N 1
ATOM 706 C CA . GLU A 1 92 ? -11.530 -7.419 -6.486 1.00 94.19 92 GLU A CA 1
ATOM 707 C C . GLU A 1 92 ? -12.133 -6.106 -6.990 1.00 94.19 92 GLU A C 1
ATOM 709 O O . GLU A 1 92 ? -11.732 -5.024 -6.568 1.00 94.19 92 GLU A O 1
ATOM 714 N N . GLY A 1 93 ? -13.072 -6.189 -7.935 1.00 92.88 93 GLY A N 1
ATOM 715 C CA . GLY A 1 93 ? -13.773 -5.026 -8.491 1.00 92.88 93 GLY A CA 1
ATOM 716 C C . GLY A 1 93 ? -12.925 -4.118 -9.390 1.00 92.88 93 GLY A C 1
ATOM 717 O O . GLY A 1 93 ? -13.472 -3.218 -10.017 1.00 92.88 93 GLY A O 1
ATOM 718 N N . THR A 1 94 ? -11.626 -4.378 -9.555 1.00 94.50 94 THR A N 1
ATOM 719 C CA . THR A 1 94 ? -10.766 -3.692 -10.532 1.00 94.50 94 THR A CA 1
ATOM 720 C C . THR A 1 94 ? -10.124 -4.700 -11.473 1.00 94.50 94 THR A C 1
ATOM 722 O O . THR A 1 94 ? -9.940 -5.862 -11.120 1.00 94.50 94 THR A O 1
ATOM 725 N N . LYS A 1 95 ? -9.795 -4.285 -12.700 1.00 95.44 95 LYS A N 1
ATOM 726 C CA . LYS A 1 95 ? -9.102 -5.153 -13.657 1.00 95.44 95 LYS A CA 1
ATOM 727 C C . LYS A 1 95 ? -7.816 -4.498 -14.129 1.00 95.44 95 LYS A C 1
ATOM 729 O O . LYS A 1 95 ? -7.859 -3.612 -14.978 1.00 95.44 95 LYS A O 1
ATOM 734 N N . LEU A 1 96 ? -6.675 -4.960 -13.631 1.00 95.69 96 LEU A N 1
ATOM 735 C CA . LEU A 1 96 ? -5.371 -4.567 -14.160 1.00 95.69 96 LEU A CA 1
ATOM 736 C C . LEU A 1 96 ? -5.203 -5.143 -15.580 1.00 95.69 96 LEU A C 1
ATOM 738 O O . LEU A 1 96 ? -5.277 -6.355 -15.771 1.00 95.69 96 LEU A O 1
ATOM 742 N N . VAL A 1 97 ? -5.045 -4.281 -16.589 1.00 96.38 97 VAL A N 1
ATOM 743 C CA . VAL A 1 97 ? -4.997 -4.682 -18.014 1.00 96.38 97 VAL A CA 1
ATOM 744 C C . VAL A 1 97 ? -3.696 -4.336 -18.722 1.00 96.38 97 VAL A C 1
ATOM 746 O O . VAL A 1 97 ? -3.427 -4.891 -19.783 1.00 96.38 97 VAL A O 1
ATOM 749 N N . ALA A 1 98 ? -2.916 -3.407 -18.178 1.00 93.88 98 ALA A N 1
ATOM 750 C CA . ALA A 1 98 ? -1.680 -2.958 -18.796 1.00 93.88 98 ALA A CA 1
ATOM 751 C C . ALA A 1 98 ? -0.673 -2.519 -17.736 1.00 93.88 98 ALA A C 1
ATOM 753 O O . ALA A 1 98 ? -1.040 -2.026 -16.667 1.00 93.88 98 ALA A O 1
ATOM 754 N N . LEU A 1 99 ? 0.596 -2.685 -18.079 1.00 92.88 99 LEU A N 1
ATOM 755 C CA . LEU A 1 99 ? 1.747 -2.347 -17.268 1.00 92.88 99 LEU A CA 1
ATOM 756 C C . LEU A 1 99 ? 2.701 -1.514 -18.130 1.00 92.88 99 LEU A C 1
ATOM 758 O O . LEU A 1 99 ? 3.107 -1.959 -19.202 1.00 92.88 99 LEU A O 1
ATOM 762 N N . TYR A 1 100 ? 3.028 -0.306 -17.676 1.00 90.62 100 TYR A N 1
ATOM 763 C CA . TYR A 1 100 ? 3.892 0.639 -18.383 1.00 90.62 100 TYR A CA 1
ATOM 764 C C . TYR A 1 100 ? 5.132 0.932 -17.535 1.00 90.62 100 TYR A C 1
ATOM 766 O O . TYR A 1 100 ? 5.007 1.392 -16.399 1.00 90.62 100 TYR A O 1
ATOM 774 N N . ALA A 1 101 ? 6.322 0.687 -18.086 1.00 86.44 101 ALA A N 1
ATOM 775 C CA . ALA A 1 101 ? 7.597 0.969 -17.431 1.00 86.44 101 ALA A CA 1
ATOM 776 C C . ALA A 1 101 ? 8.329 2.108 -18.165 1.00 86.44 101 ALA A C 1
ATOM 778 O O . ALA A 1 101 ? 8.381 2.074 -19.394 1.00 86.44 101 ALA A O 1
ATOM 779 N N . PRO A 1 102 ? 8.889 3.103 -17.451 1.00 68.06 102 PRO A N 1
ATOM 780 C CA . PRO A 1 102 ? 9.429 4.308 -18.079 1.00 68.06 102 PRO A CA 1
ATOM 781 C C . PRO A 1 102 ? 10.741 4.123 -18.864 1.00 68.06 102 PRO A C 1
ATOM 783 O O . PRO A 1 102 ? 10.897 4.820 -19.855 1.00 68.06 102 PRO A O 1
ATOM 786 N N . GLU A 1 103 ? 11.659 3.215 -18.488 1.00 59.56 103 GLU A N 1
ATOM 787 C CA . GLU A 1 103 ? 12.923 3.026 -19.252 1.00 59.56 103 GLU A CA 1
ATOM 788 C C . GLU A 1 103 ? 13.656 1.685 -19.011 1.00 59.56 103 GLU A C 1
ATOM 790 O O . GLU A 1 103 ? 14.248 1.134 -19.934 1.00 59.56 103 GLU A O 1
ATOM 795 N N . HIS A 1 104 ? 13.582 1.101 -17.806 1.00 58.12 104 HIS A N 1
ATOM 796 C CA . HIS A 1 104 ? 14.317 -0.133 -17.447 1.00 58.12 104 HIS A CA 1
ATOM 797 C C . HIS A 1 104 ? 13.467 -1.416 -17.410 1.00 58.12 104 HIS A C 1
ATOM 799 O O . HIS A 1 104 ? 13.901 -2.448 -16.899 1.00 58.12 104 HIS A O 1
ATOM 805 N N . GLY A 1 105 ? 12.250 -1.381 -17.959 1.00 58.12 105 GLY A N 1
ATOM 806 C CA . GLY A 1 105 ? 11.301 -2.485 -17.800 1.00 58.12 105 GLY A CA 1
ATOM 807 C C . GLY A 1 105 ? 10.780 -2.582 -16.362 1.00 58.12 105 GLY A C 1
ATOM 808 O O . GLY A 1 105 ? 11.239 -1.883 -15.459 1.00 58.12 105 GLY A O 1
ATOM 809 N N . ILE A 1 106 ? 9.761 -3.410 -16.145 1.00 59.84 106 ILE A N 1
ATOM 810 C CA . ILE A 1 106 ? 9.102 -3.530 -14.831 1.00 59.84 106 ILE A CA 1
ATOM 811 C C . ILE A 1 106 ? 9.884 -4.407 -13.848 1.00 59.84 106 ILE A C 1
ATOM 813 O O . ILE A 1 106 ? 9.704 -4.312 -12.639 1.00 59.84 106 ILE A O 1
ATOM 817 N N . ASP A 1 107 ? 10.786 -5.217 -14.384 1.00 62.53 107 ASP A N 1
ATOM 818 C CA . ASP A 1 107 ? 11.674 -6.156 -13.711 1.00 62.53 107 ASP A CA 1
ATOM 819 C C . ASP A 1 107 ? 13.141 -5.687 -13.704 1.00 62.53 107 ASP A C 1
ATOM 821 O O . ASP A 1 107 ? 14.015 -6.395 -13.207 1.00 62.53 107 ASP A O 1
ATOM 825 N N . GLY A 1 108 ? 13.434 -4.503 -14.254 1.00 54.81 108 GLY A N 1
ATOM 826 C CA . GLY A 1 108 ? 14.796 -3.979 -14.355 1.00 54.81 108 GLY A CA 1
ATOM 827 C C . GLY A 1 108 ? 15.678 -4.704 -15.379 1.00 54.81 108 GLY A C 1
ATOM 828 O O . GLY A 1 108 ? 16.882 -4.450 -15.408 1.00 54.81 108 GLY A O 1
ATOM 829 N N . THR A 1 109 ? 15.128 -5.615 -16.196 1.00 54.59 109 THR A N 1
ATOM 830 C CA . THR A 1 109 ? 15.913 -6.403 -17.165 1.00 54.59 109 THR A CA 1
ATOM 831 C C . THR A 1 109 ? 15.876 -5.845 -18.585 1.00 54.59 109 THR A C 1
ATOM 833 O O . THR A 1 109 ? 16.658 -6.280 -19.438 1.00 54.59 109 THR A O 1
ATOM 836 N N . ALA A 1 110 ? 15.023 -4.855 -18.864 1.00 55.31 110 ALA A N 1
ATOM 837 C CA . ALA A 1 110 ? 15.000 -4.234 -20.179 1.00 55.31 110 ALA A CA 1
ATOM 838 C C . ALA A 1 110 ? 16.208 -3.297 -20.336 1.00 55.31 110 ALA A C 1
ATOM 840 O O . ALA A 1 110 ? 16.419 -2.373 -19.545 1.00 55.31 110 ALA A O 1
ATOM 841 N N . ARG A 1 111 ? 17.012 -3.532 -21.381 1.00 46.78 111 ARG A N 1
ATOM 842 C CA . ARG A 1 111 ? 18.023 -2.568 -21.830 1.00 46.78 111 ARG A CA 1
ATOM 843 C C . ARG A 1 111 ? 17.300 -1.295 -22.271 1.00 46.78 111 ARG A C 1
ATOM 845 O O . ARG A 1 111 ? 16.438 -1.375 -23.142 1.00 46.78 111 ARG A O 1
ATOM 852 N N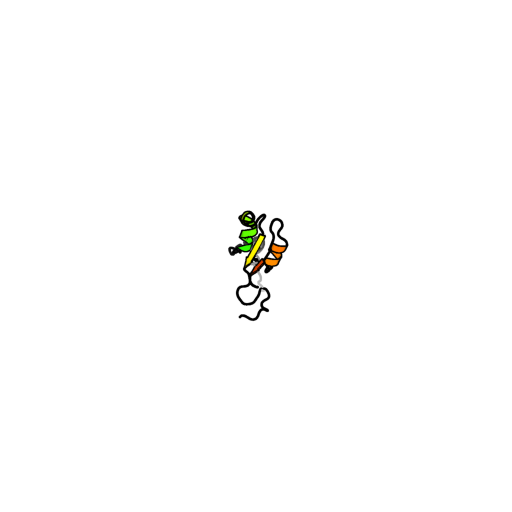 . GLY A 1 112 ? 17.667 -0.164 -21.668 1.00 53.00 112 GLY A N 1
ATOM 853 C CA . GLY A 1 112 ? 17.217 1.156 -22.110 1.00 53.00 112 GLY A CA 1
ATOM 854 C C . GLY A 1 112 ? 17.537 1.356 -23.593 1.00 53.00 112 GLY A C 1
ATOM 855 O O . GLY A 1 112 ? 18.593 0.910 -24.058 1.00 53.00 112 GLY A O 1
ATOM 856 N N . GLY A 1 113 ? 16.582 1.940 -24.316 1.00 43.22 113 GLY A N 1
ATOM 857 C CA . GLY A 1 113 ? 16.715 2.337 -25.718 1.00 43.22 113 GLY A CA 1
ATOM 858 C C . GLY A 1 113 ? 17.234 3.756 -25.854 1.00 43.22 113 GLY A C 1
ATOM 859 O O . GLY A 1 113 ? 16.943 4.565 -24.949 1.00 43.22 113 GLY A O 1
#

Foldseek 3Di:
DDDDDDDDPPDPVVVVVVVVVVVVVVVVVVVVVVVDDPPDPPPPPPDDFDPLRCCVPPVVVVAFQHADADEDACVCAGPVSHHSVVVQVPDPRGHDDHYHYDAQPRDSPDHGD